Protein AF-A0A198UFA3-F1 (afdb_monomer_lite)

Radius of gyration: 11.66 Å; chains: 1; bounding box: 25×22×29 Å

Structure (mmCIF, N/CA/C/O backbone):
data_AF-A0A198UFA3-F1
#
_entry.id   AF-A0A198UFA3-F1
#
loop_
_atom_site.group_PDB
_atom_site.id
_atom_site.type_symbol
_atom_site.label_atom_id
_atom_site.label_alt_id
_atom_site.label_comp_id
_atom_site.label_asym_id
_atom_site.label_entity_id
_atom_site.label_seq_id
_atom_site.pdbx_PDB_ins_code
_atom_site.Cartn_x
_atom_site.Cartn_y
_atom_site.Cartn_z
_atom_site.occupancy
_atom_site.B_iso_or_equiv
_atom_site.auth_seq_id
_atom_site.auth_comp_id
_atom_site.auth_asym_id
_atom_site.auth_atom_id
_atom_site.pdbx_PDB_model_num
ATOM 1 N N . MET A 1 1 ? -7.454 -3.657 13.240 1.00 81.81 1 MET A N 1
ATOM 2 C CA . MET A 1 1 ? -7.546 -4.857 12.360 1.00 81.81 1 MET A CA 1
ATOM 3 C C . MET A 1 1 ? -6.373 -4.900 11.374 1.00 81.81 1 MET A C 1
ATOM 5 O O . MET A 1 1 ? -6.024 -3.856 10.831 1.00 81.81 1 MET A O 1
ATOM 9 N N . LYS A 1 2 ? -5.760 -6.074 11.136 1.00 87.06 2 LYS A N 1
ATOM 10 C CA . LYS A 1 2 ? -4.665 -6.254 10.155 1.00 87.06 2 LYS A CA 1
ATOM 11 C C . LYS A 1 2 ? -5.158 -7.042 8.942 1.00 87.06 2 LYS A C 1
ATOM 13 O O . LYS A 1 2 ? -5.610 -8.172 9.099 1.00 87.06 2 LYS A O 1
ATOM 18 N N . PHE A 1 3 ? -5.015 -6.470 7.750 1.00 90.62 3 PHE A N 1
ATOM 19 C CA . PHE A 1 3 ? -5.390 -7.100 6.485 1.00 90.62 3 PHE A CA 1
ATOM 20 C C . PHE A 1 3 ? -4.196 -7.148 5.526 1.00 90.62 3 PHE A C 1
ATOM 22 O O . PHE A 1 3 ? -3.390 -6.218 5.476 1.00 90.62 3 PHE A O 1
ATOM 29 N N . ILE A 1 4 ? -4.064 -8.240 4.772 1.00 91.94 4 ILE A N 1
ATOM 30 C CA . ILE A 1 4 ? -2.956 -8.455 3.832 1.00 91.94 4 ILE A CA 1
ATOM 31 C C . ILE A 1 4 ? -3.531 -8.659 2.434 1.00 91.94 4 ILE A C 1
ATOM 33 O O . ILE A 1 4 ? -4.247 -9.626 2.183 1.00 91.94 4 ILE A O 1
ATOM 37 N N . VAL A 1 5 ? -3.165 -7.774 1.512 1.00 91.25 5 VAL A N 1
ATOM 38 C CA . VAL A 1 5 ? -3.477 -7.883 0.087 1.00 91.25 5 VAL A CA 1
ATOM 39 C C . VAL A 1 5 ? -2.280 -8.518 -0.613 1.00 91.25 5 VAL A C 1
ATOM 41 O O . VAL A 1 5 ? -1.247 -7.872 -0.812 1.00 91.25 5 VAL A O 1
ATOM 44 N N . LYS A 1 6 ? -2.409 -9.797 -0.975 1.00 90.94 6 LYS A N 1
ATOM 45 C CA . LYS A 1 6 ? -1.407 -10.500 -1.787 1.00 90.94 6 LYS A CA 1
ATOM 46 C C . LYS A 1 6 ? -1.547 -10.112 -3.255 1.00 90.94 6 LYS A C 1
ATOM 48 O O . LYS A 1 6 ? -2.657 -9.996 -3.770 1.00 90.94 6 LYS A O 1
ATOM 53 N N . LEU A 1 7 ? -0.413 -9.921 -3.920 1.00 87.00 7 LEU A N 1
ATOM 54 C CA . LEU A 1 7 ? -0.375 -9.654 -5.352 1.00 87.00 7 LEU A CA 1
ATOM 55 C C . LEU A 1 7 ? -0.440 -10.971 -6.128 1.00 87.00 7 LEU A C 1
ATOM 57 O O . LEU A 1 7 ? 0.162 -11.969 -5.736 1.00 87.00 7 LEU A O 1
ATOM 61 N N . PHE A 1 8 ? -1.161 -10.958 -7.244 1.00 86.12 8 PHE A N 1
ATOM 62 C CA . PHE A 1 8 ? -1.229 -12.095 -8.150 1.00 86.12 8 PHE A CA 1
ATOM 63 C C . PHE A 1 8 ? 0.108 -12.299 -8.898 1.00 86.12 8 PHE A C 1
ATOM 65 O O . PHE A 1 8 ? 0.780 -11.306 -9.217 1.00 86.12 8 PHE A O 1
ATOM 72 N N . PRO A 1 9 ? 0.506 -13.551 -9.204 1.00 81.44 9 PRO A N 1
ATOM 73 C CA . PRO A 1 9 ? 1.746 -13.868 -9.924 1.00 81.44 9 PRO A CA 1
ATO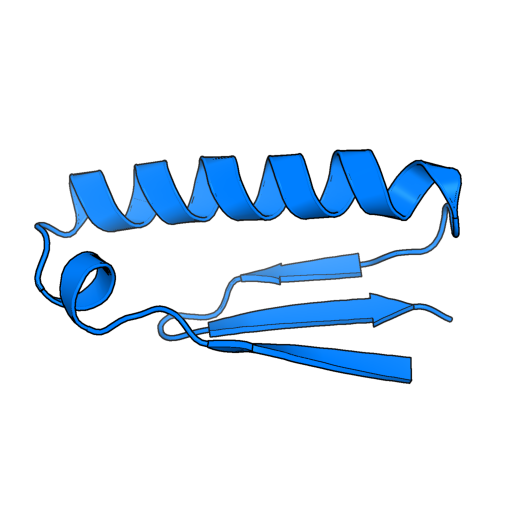M 74 C C . PRO A 1 9 ? 1.919 -13.092 -11.238 1.00 81.44 9 PRO A C 1
ATOM 76 O O . PRO A 1 9 ? 3.027 -12.696 -11.594 1.00 81.44 9 PRO A O 1
ATOM 79 N N . GLU A 1 10 ? 0.818 -12.787 -11.918 1.00 84.94 10 GLU A N 1
ATOM 80 C CA . GLU A 1 10 ? 0.745 -12.029 -13.166 1.00 84.94 10 GLU A CA 1
ATOM 81 C C . GLU A 1 10 ? 1.271 -10.594 -13.024 1.00 84.94 10 GLU A C 1
ATOM 83 O O . GLU A 1 10 ? 1.757 -10.020 -14.000 1.00 84.94 10 GLU A O 1
ATOM 88 N N . ILE A 1 11 ? 1.188 -10.014 -11.822 1.00 78.88 11 ILE A N 1
ATOM 89 C CA . ILE A 1 11 ? 1.726 -8.689 -11.478 1.00 78.88 11 ILE A CA 1
ATOM 90 C C . ILE A 1 11 ? 3.186 -8.811 -11.029 1.00 78.88 11 ILE A C 1
ATOM 92 O O . ILE A 1 11 ? 4.012 -7.959 -11.362 1.00 78.88 11 ILE A O 1
ATOM 96 N N . ILE A 1 12 ? 3.514 -9.877 -10.293 1.00 80.94 12 ILE A N 1
ATOM 97 C CA . ILE A 1 12 ? 4.865 -10.140 -9.775 1.00 80.94 12 ILE A CA 1
ATOM 98 C C . ILE A 1 12 ? 5.852 -10.397 -10.922 1.00 80.94 12 ILE A C 1
ATOM 100 O O . ILE A 1 12 ? 6.978 -9.900 -10.873 1.00 80.94 12 ILE A O 1
ATOM 104 N N . MET A 1 13 ? 5.408 -11.105 -11.966 1.00 84.62 13 MET A N 1
ATOM 105 C CA . MET A 1 13 ? 6.200 -11.488 -13.142 1.00 84.62 13 MET A CA 1
ATOM 106 C C . MET A 1 13 ? 6.423 -10.335 -14.143 1.00 84.62 13 MET A C 1
ATOM 108 O O . MET A 1 13 ? 7.081 -10.514 -15.168 1.00 84.62 13 MET A O 1
ATOM 112 N N . LYS A 1 14 ? 5.878 -9.137 -13.886 1.00 86.56 14 LYS A N 1
ATOM 113 C CA . LYS A 1 14 ? 6.138 -7.943 -14.707 1.00 86.56 14 LYS A CA 1
ATOM 114 C C . LYS A 1 14 ? 7.504 -7.333 -14.391 1.00 86.56 14 LYS A C 1
ATOM 116 O O . LYS A 1 14 ? 8.099 -7.583 -13.345 1.00 86.56 14 LYS A O 1
ATOM 121 N N . SER A 1 15 ? 7.975 -6.465 -15.289 1.00 91.31 15 SER A N 1
ATOM 122 C CA . SER A 1 15 ? 9.172 -5.663 -15.042 1.00 91.31 15 SER A CA 1
ATOM 123 C C . SER A 1 15 ? 9.018 -4.805 -13.783 1.00 91.31 15 SER A C 1
ATOM 125 O O . SER A 1 15 ? 7.916 -4.399 -13.401 1.00 91.31 15 SER A O 1
ATOM 127 N N . ASP A 1 16 ? 10.145 -4.497 -13.146 1.00 87.50 16 ASP A N 1
ATOM 128 C CA . ASP A 1 16 ? 10.175 -3.771 -11.877 1.00 87.50 16 ASP A CA 1
ATOM 129 C C . ASP A 1 16 ? 9.487 -2.389 -11.972 1.00 87.50 16 ASP A C 1
ATOM 131 O O . ASP A 1 16 ? 8.710 -2.016 -11.091 1.00 87.50 16 ASP A O 1
ATOM 135 N N . SER A 1 17 ? 9.654 -1.678 -13.095 1.00 90.44 17 SER A N 1
ATOM 136 C CA . SER A 1 17 ? 9.001 -0.385 -13.351 1.00 90.44 17 SER A CA 1
ATOM 137 C C . SER A 1 17 ? 7.473 -0.489 -13.422 1.00 90.44 17 SER A C 1
ATOM 139 O O . SER A 1 17 ? 6.763 0.327 -12.823 1.00 90.44 17 SER A O 1
ATOM 141 N N . VAL A 1 18 ? 6.957 -1.515 -14.106 1.00 90.00 18 VAL A N 1
ATOM 142 C CA . VAL A 1 18 ? 5.516 -1.778 -14.218 1.00 90.00 18 VAL A CA 1
ATOM 143 C C . VAL A 1 18 ? 4.955 -2.176 -12.861 1.00 90.00 18 VAL A C 1
ATOM 145 O O . VAL A 1 18 ? 3.949 -1.609 -12.431 1.00 90.00 18 VAL A O 1
ATOM 148 N N . ARG A 1 19 ? 5.642 -3.073 -12.145 1.00 89.44 19 ARG A N 1
ATOM 149 C CA . ARG A 1 19 ? 5.249 -3.512 -10.803 1.00 89.44 19 ARG A CA 1
ATOM 150 C C . ARG A 1 19 ? 5.156 -2.334 -9.835 1.00 89.44 19 ARG A C 1
ATOM 152 O O . ARG A 1 19 ? 4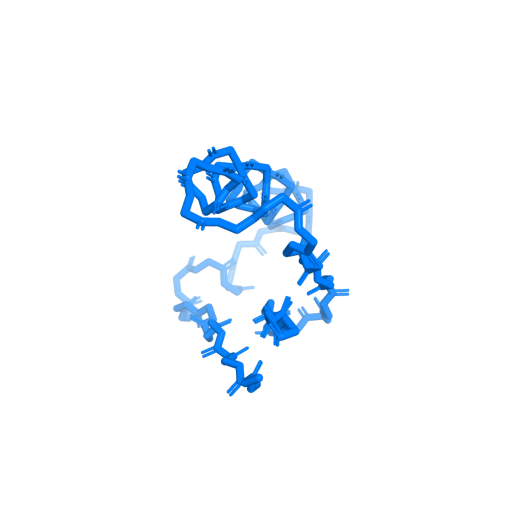.127 -2.169 -9.183 1.00 89.44 19 ARG A O 1
ATOM 159 N N . ARG A 1 20 ? 6.169 -1.460 -9.775 1.00 89.00 20 ARG A N 1
ATOM 160 C CA . ARG A 1 20 ? 6.144 -0.274 -8.895 1.00 89.00 20 ARG A CA 1
ATOM 161 C C . ARG A 1 20 ? 5.001 0.673 -9.231 1.00 89.00 20 ARG A C 1
ATOM 163 O O . ARG A 1 20 ? 4.329 1.153 -8.317 1.00 89.00 20 ARG A O 1
ATOM 170 N N . ARG A 1 21 ? 4.765 0.945 -10.520 1.00 90.75 21 ARG A N 1
ATOM 171 C CA . ARG A 1 21 ? 3.658 1.812 -10.952 1.00 90.75 21 ARG A CA 1
ATOM 172 C C . ARG A 1 21 ? 2.310 1.203 -10.571 1.00 90.75 21 ARG A C 1
AT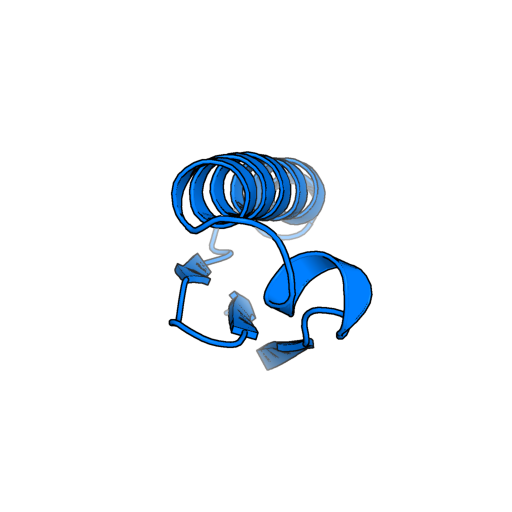OM 174 O O . ARG A 1 21 ? 1.469 1.909 -10.022 1.00 90.75 21 ARG A O 1
ATOM 181 N N . PHE A 1 22 ? 2.138 -0.093 -10.810 1.00 89.94 22 PHE A N 1
ATOM 182 C CA . PHE A 1 22 ? 0.916 -0.818 -10.487 1.00 89.94 22 PHE A CA 1
ATOM 183 C C . PHE A 1 22 ? 0.632 -0.799 -8.982 1.00 89.94 22 PHE A C 1
ATOM 185 O O . PHE A 1 22 ? -0.433 -0.353 -8.564 1.00 89.94 22 PHE A O 1
ATOM 192 N N . VAL A 1 23 ? 1.615 -1.182 -8.159 1.00 91.06 23 VAL A N 1
ATOM 193 C CA . VAL A 1 23 ? 1.492 -1.178 -6.692 1.00 91.06 23 VAL A CA 1
ATOM 194 C C . VAL A 1 23 ? 1.231 0.234 -6.165 1.00 91.06 23 VAL A C 1
ATOM 196 O O . VAL A 1 23 ? 0.409 0.412 -5.272 1.00 91.06 23 VAL A O 1
ATOM 199 N N . LYS A 1 24 ? 1.863 1.268 -6.738 1.00 91.56 24 LYS A N 1
ATOM 200 C CA . LYS A 1 24 ? 1.603 2.668 -6.363 1.00 91.56 24 LYS A CA 1
ATOM 201 C C . LYS A 1 24 ? 0.145 3.067 -6.600 1.00 91.56 24 LYS A C 1
ATOM 203 O O . LYS A 1 24 ? -0.441 3.684 -5.714 1.00 91.56 24 LYS A O 1
ATOM 208 N N . ILE A 1 25 ? -0.417 2.725 -7.759 1.00 93.31 25 ILE A N 1
ATOM 209 C CA . ILE A 1 25 ? -1.818 3.022 -8.095 1.00 93.31 25 ILE A CA 1
ATOM 210 C C . ILE A 1 25 ? -2.757 2.220 -7.188 1.00 93.31 25 ILE A C 1
ATOM 212 O O . ILE A 1 25 ? -3.666 2.791 -6.594 1.00 93.31 25 ILE A O 1
ATOM 216 N N . LEU A 1 26 ? -2.495 0.923 -7.010 1.00 92.75 26 LEU A N 1
ATOM 217 C CA . LEU A 1 26 ? -3.316 0.048 -6.175 1.00 92.75 26 LEU A CA 1
ATOM 218 C C . LEU A 1 26 ? -3.367 0.527 -4.719 1.00 92.75 26 LEU A C 1
ATOM 220 O O . LEU A 1 26 ? -4.452 0.663 -4.162 1.00 92.75 26 LEU A O 1
ATOM 224 N N . SER A 1 27 ? -2.222 0.847 -4.109 1.00 92.81 27 SER A N 1
ATOM 225 C CA . SER A 1 27 ? -2.191 1.361 -2.733 1.00 92.81 27 SER A CA 1
ATOM 226 C C . SER A 1 27 ? -2.920 2.696 -2.585 1.00 92.81 27 SER A C 1
ATOM 228 O O . SER A 1 27 ? -3.561 2.924 -1.563 1.00 92.81 27 SER A O 1
ATOM 230 N N . HIS A 1 28 ? -2.832 3.575 -3.589 1.00 94.12 28 HIS A N 1
ATOM 231 C CA . HIS A 1 28 ? -3.562 4.840 -3.580 1.00 94.12 28 HIS A CA 1
ATOM 232 C C . HIS A 1 28 ? -5.077 4.611 -3.652 1.00 94.12 28 HIS A C 1
ATOM 234 O O . HIS A 1 28 ? -5.807 5.163 -2.834 1.00 94.12 28 HIS A O 1
ATOM 240 N N . ASN A 1 29 ? -5.531 3.743 -4.558 1.00 94.69 29 ASN A N 1
ATOM 241 C CA . ASN A 1 29 ? -6.948 3.408 -4.703 1.00 94.69 29 ASN A CA 1
ATOM 242 C C . ASN A 1 29 ? -7.510 2.748 -3.437 1.00 94.69 29 ASN A C 1
ATOM 244 O O . ASN A 1 29 ? -8.577 3.137 -2.973 1.00 94.69 29 ASN A O 1
ATOM 248 N N . ILE A 1 30 ? -6.773 1.802 -2.841 1.00 92.81 30 ILE A N 1
ATOM 249 C CA . ILE A 1 30 ? -7.153 1.167 -1.569 1.00 92.81 30 ILE A CA 1
ATOM 250 C C . ILE A 1 30 ? -7.329 2.227 -0.478 1.00 92.81 30 ILE A C 1
ATOM 252 O O . ILE A 1 30 ? -8.343 2.224 0.214 1.00 92.81 30 ILE A O 1
ATOM 256 N N . LYS A 1 31 ? -6.374 3.159 -0.345 1.00 92.06 31 LYS A N 1
ATOM 257 C CA . LYS A 1 31 ? -6.476 4.242 0.638 1.00 92.06 31 LYS A CA 1
ATOM 258 C C . LYS A 1 31 ? -7.695 5.128 0.378 1.00 92.06 31 LYS A C 1
ATOM 260 O O . LYS A 1 31 ? -8.416 5.422 1.319 1.00 92.06 31 LYS A O 1
ATOM 265 N N . ALA A 1 32 ? -7.926 5.540 -0.869 1.00 93.56 32 ALA A N 1
ATOM 266 C CA . ALA A 1 32 ? -9.039 6.419 -1.222 1.00 93.56 32 ALA A CA 1
ATOM 267 C C . ALA A 1 32 ? -10.400 5.793 -0.878 1.00 93.56 32 ALA A C 1
ATOM 269 O O . ALA A 1 32 ? -11.239 6.452 -0.275 1.00 93.56 32 ALA A O 1
ATOM 270 N N . VAL A 1 33 ? -10.592 4.508 -1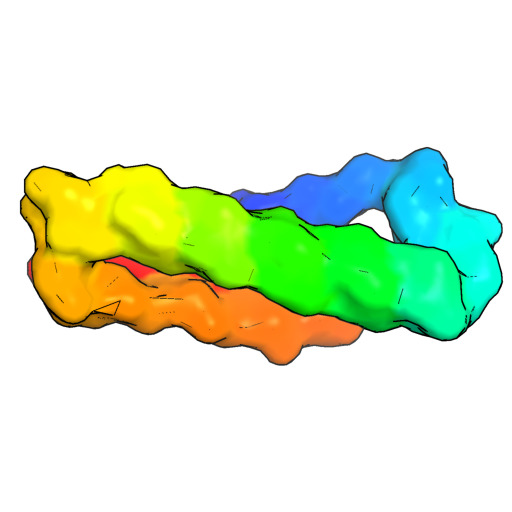.191 1.00 93.19 33 VAL A N 1
ATOM 271 C CA . VAL A 1 33 ? -11.840 3.793 -0.881 1.00 93.19 33 VAL A CA 1
ATOM 272 C C . VAL A 1 33 ? -12.018 3.608 0.626 1.00 93.19 33 VAL A C 1
ATOM 274 O O . VAL A 1 33 ? -13.100 3.859 1.150 1.00 93.19 33 VAL A O 1
ATOM 277 N N . LEU A 1 34 ? -10.968 3.186 1.334 1.00 91.12 34 LEU A N 1
ATOM 278 C CA . LEU A 1 34 ? -11.061 2.892 2.766 1.00 91.12 34 LEU A CA 1
ATOM 279 C C . LEU A 1 34 ? -11.135 4.144 3.645 1.00 91.12 34 LEU A C 1
ATOM 281 O O . LEU A 1 34 ? -11.709 4.072 4.725 1.00 91.12 34 LEU A O 1
ATOM 285 N N . CYS A 1 35 ? -10.637 5.288 3.172 1.00 89.06 35 CYS A N 1
ATOM 286 C CA . CYS A 1 35 ? -10.735 6.561 3.887 1.00 89.06 35 CYS A CA 1
ATOM 287 C C . CYS A 1 35 ? -12.190 6.992 4.140 1.00 89.06 35 CYS A C 1
ATOM 289 O O . CYS A 1 35 ? -12.448 7.718 5.091 1.00 89.06 35 CYS A O 1
ATOM 291 N N . HIS A 1 36 ? -13.145 6.544 3.315 1.00 87.94 36 HIS A N 1
ATOM 292 C CA . HIS A 1 36 ? -14.571 6.812 3.534 1.00 87.94 36 HIS A CA 1
ATOM 293 C C . HIS A 1 36 ? -15.173 5.998 4.686 1.00 87.94 36 HIS A C 1
ATOM 295 O O . HIS A 1 36 ? -16.250 6.334 5.169 1.00 87.94 36 HIS A O 1
ATOM 301 N N . VAL A 1 37 ? -14.508 4.913 5.085 1.00 87.25 37 VAL A N 1
ATOM 302 C CA . VAL A 1 37 ? -14.955 4.018 6.158 1.00 87.25 37 VAL A CA 1
ATOM 303 C C . VAL A 1 37 ? -14.224 4.340 7.460 1.00 87.25 37 VAL A C 1
ATOM 305 O O . VAL A 1 37 ? -14.846 4.359 8.516 1.00 87.25 37 VAL A O 1
ATOM 308 N N . ASP A 1 38 ? -12.919 4.603 7.379 1.00 86.12 38 ASP A N 1
ATOM 309 C CA . ASP A 1 38 ? -12.066 4.946 8.516 1.00 86.12 38 ASP A CA 1
ATOM 310 C C . ASP A 1 38 ? -10.930 5.883 8.054 1.00 86.12 38 ASP A C 1
ATOM 312 O O . ASP A 1 38 ? -10.093 5.525 7.218 1.00 86.12 38 ASP A O 1
ATOM 316 N N . GLU A 1 39 ? -10.900 7.102 8.601 1.00 83.19 39 GLU A N 1
ATOM 317 C CA . GLU A 1 39 ? -9.881 8.116 8.293 1.00 83.19 39 GLU A CA 1
ATOM 318 C C . GLU A 1 39 ? -8.478 7.724 8.786 1.00 83.19 39 GLU A C 1
ATOM 320 O O . GLU A 1 39 ? -7.477 8.230 8.270 1.00 83.19 39 GLU A O 1
ATOM 325 N N . GLN A 1 40 ? -8.376 6.803 9.749 1.00 88.12 40 GLN A N 1
ATOM 326 C CA . GLN A 1 40 ? -7.108 6.355 10.330 1.00 88.12 40 GLN A CA 1
ATOM 327 C C . GLN A 1 40 ? -6.493 5.156 9.594 1.00 88.12 40 GLN A C 1
ATOM 329 O O . GLN A 1 40 ? -5.496 4.587 10.050 1.00 88.12 40 GLN A O 1
ATOM 334 N N . VAL A 1 41 ? -7.028 4.783 8.426 1.00 91.06 41 VAL A N 1
ATOM 335 C CA . VAL A 1 41 ? -6.498 3.668 7.636 1.00 91.06 41 VAL A CA 1
ATOM 336 C C . VAL A 1 41 ? -5.069 3.937 7.156 1.00 91.06 41 VAL A C 1
ATOM 338 O O . VAL A 1 41 ? -4.770 4.881 6.415 1.00 91.06 41 VAL A O 1
ATOM 341 N N . LEU A 1 42 ? -4.174 3.015 7.508 1.00 91.38 42 LEU A N 1
ATOM 342 C CA . LEU A 1 42 ? -2.782 2.984 7.077 1.00 91.38 42 LEU A CA 1
ATOM 343 C C . LEU A 1 42 ? -2.577 1.900 6.019 1.00 91.38 42 LEU A C 1
ATOM 345 O O . LEU A 1 42 ? -2.854 0.724 6.247 1.00 91.38 42 LEU A O 1
ATOM 349 N N . VAL A 1 43 ? -2.024 2.292 4.870 1.00 92.81 43 VAL A N 1
ATOM 350 C CA . VAL A 1 43 ? -1.665 1.385 3.770 1.00 92.81 43 VAL A CA 1
ATOM 351 C C . VAL A 1 43 ? -0.145 1.345 3.629 1.00 92.81 43 VAL A C 1
ATOM 353 O O . VAL A 1 43 ? 0.480 2.333 3.235 1.00 92.81 43 VAL A O 1
ATOM 356 N N . ILE A 1 44 ? 0.455 0.199 3.942 1.00 91.81 44 ILE A N 1
ATOM 357 C CA . ILE A 1 44 ? 1.900 -0.042 3.925 1.00 91.81 44 ILE A CA 1
ATOM 358 C C . ILE A 1 44 ? 2.236 -0.938 2.732 1.00 91.81 44 ILE A C 1
ATOM 360 O O . ILE A 1 44 ? 1.608 -1.970 2.503 1.00 91.81 44 ILE A O 1
ATOM 364 N N . ARG A 1 45 ? 3.243 -0.538 1.954 1.00 90.44 45 ARG A N 1
ATOM 365 C CA . ARG A 1 45 ? 3.720 -1.289 0.789 1.00 90.44 45 ARG A CA 1
ATOM 366 C C . ARG A 1 45 ? 4.932 -2.119 1.177 1.00 90.44 45 ARG A C 1
ATOM 368 O O . ARG A 1 45 ? 5.947 -1.547 1.565 1.00 90.44 45 ARG A O 1
ATOM 375 N N . HIS A 1 46 ? 4.827 -3.430 1.009 1.00 88.81 46 HIS A N 1
ATOM 376 C CA . HIS A 1 46 ? 5.949 -4.359 1.099 1.00 88.81 46 HIS A CA 1
ATOM 377 C C . HIS A 1 46 ? 6.366 -4.803 -0.308 1.00 88.81 46 HIS A C 1
ATOM 379 O O . HIS A 1 46 ? 5.786 -4.373 -1.309 1.00 88.81 46 HIS A O 1
ATOM 385 N N . TRP A 1 47 ? 7.422 -5.609 -0.402 1.00 79.88 47 TRP A N 1
ATOM 386 C CA . TRP A 1 47 ? 7.986 -6.025 -1.691 1.00 79.88 47 TRP A CA 1
ATOM 387 C C . TRP A 1 47 ? 7.060 -6.982 -2.464 1.00 79.88 47 TRP A C 1
ATOM 389 O O . TRP A 1 47 ? 7.019 -6.960 -3.694 1.00 79.88 47 TRP A O 1
ATOM 399 N N . ASP A 1 48 ? 6.275 -7.766 -1.734 1.00 84.69 48 ASP A N 1
ATOM 400 C CA . ASP A 1 48 ? 5.472 -8.898 -2.200 1.00 84.69 48 ASP A CA 1
ATOM 401 C C . ASP A 1 48 ? 3.974 -8.786 -1.838 1.00 84.69 48 ASP A C 1
ATOM 403 O O . ASP A 1 48 ? 3.133 -9.461 -2.436 1.00 84.69 48 ASP A O 1
ATOM 407 N N . PHE A 1 49 ? 3.607 -7.893 -0.913 1.00 90.31 49 PHE A N 1
ATOM 408 C CA . PHE A 1 49 ? 2.216 -7.643 -0.522 1.00 90.31 49 PHE A CA 1
ATOM 409 C C . PHE A 1 49 ? 1.970 -6.193 -0.088 1.00 90.31 49 PHE A C 1
ATOM 411 O O . PHE A 1 49 ? 2.890 -5.402 0.121 1.00 90.31 49 PHE A O 1
ATOM 418 N N . ILE A 1 50 ? 0.696 -5.837 0.065 1.00 93.25 50 ILE A N 1
ATOM 419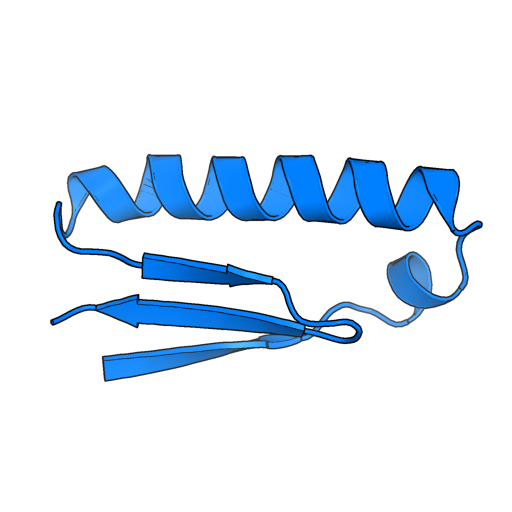 C CA . ILE A 1 50 ? 0.271 -4.574 0.672 1.00 93.25 50 ILE A CA 1
ATOM 420 C C . ILE A 1 50 ? -0.407 -4.904 2.000 1.00 93.25 50 ILE A C 1
ATOM 422 O O . ILE A 1 50 ? -1.308 -5.738 2.060 1.00 93.25 50 ILE A O 1
ATOM 426 N N . GLU A 1 51 ? 0.030 -4.260 3.071 1.00 94.31 51 GLU A N 1
ATOM 427 C CA . GLU A 1 51 ? -0.579 -4.374 4.391 1.00 94.31 51 GLU A CA 1
ATOM 428 C C . GLU A 1 51 ? -1.512 -3.187 4.627 1.00 94.31 51 GLU A C 1
ATOM 430 O O . GLU A 1 51 ? -1.145 -2.037 4.388 1.00 94.31 51 GLU A O 1
ATOM 435 N N . VAL A 1 52 ? -2.715 -3.466 5.112 1.00 93.81 52 VAL A N 1
ATOM 436 C CA . VAL A 1 52 ? -3.702 -2.454 5.485 1.00 93.81 52 VAL A CA 1
ATOM 437 C C . VAL A 1 52 ? -3.989 -2.598 6.974 1.00 93.81 52 VAL A C 1
ATOM 439 O O . VAL A 1 52 ? -4.289 -3.696 7.456 1.00 93.81 52 VAL A O 1
ATOM 442 N N . ARG A 1 53 ? -3.875 -1.492 7.709 1.00 92.25 53 ARG A N 1
ATOM 443 C CA . ARG A 1 53 ? -4.212 -1.403 9.131 1.00 92.25 53 ARG A CA 1
ATOM 444 C C . ARG A 1 53 ? -5.335 -0.390 9.308 1.00 92.25 53 ARG A C 1
ATOM 446 O O . ARG A 1 53 ? -5.215 0.728 8.823 1.00 92.25 53 ARG A O 1
ATOM 453 N N . ALA A 1 54 ? -6.386 -0.804 9.999 1.00 84.25 54 ALA A N 1
ATOM 454 C CA . ALA A 1 54 ? -7.453 0.061 10.502 1.00 84.25 54 ALA A CA 1
ATOM 455 C C . ALA A 1 54 ? -7.401 0.023 12.036 1.00 84.25 54 ALA A C 1
ATOM 457 O O . ALA A 1 54 ? -7.091 -1.052 12.580 1.00 84.25 54 ALA A O 1
ATOM 458 N N . CYS A 1 55 ? -7.629 1.154 12.701 1.00 70.25 55 CYS A N 1
ATOM 459 C CA . CYS A 1 55 ? -7.590 1.249 14.165 1.00 70.25 55 CYS A CA 1
ATOM 460 C C . CYS A 1 55 ? -8.967 0.955 14.753 1.00 70.25 55 CYS A C 1
ATOM 462 O O . CYS A 1 55 ? -9.936 1.627 14.353 1.00 70.25 55 CYS A O 1
#

Sequence (55 aa):
MKFIVKLFPEIIMKSDSVRRRFVKILSHNIKAVLCHVDEQVLVIRHWDFIEVRAC

pLDDT: mean 88.85, std 4.65, range [70.25, 94.69]

Secondary structure (DSSP, 8-state):
-EEEEEPPHHHHTS-HHHHHHHHHHHHHHHHHHHTTT-TT-EEEE-SSEEEEE--

Or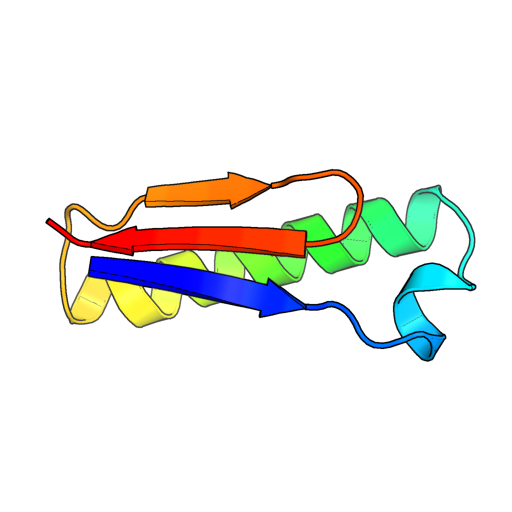ganism: Moraxella catarrhalis (NCBI:txid480)

Foldseek 3Di:
DKDKAFDDVVLVPDDPVSNVVVQVVVQVVVLVVCCVVAVPWDWDDDPGIIMIDGD